Protein AF-A0A950QDT5-F1 (afdb_monomer)

Secondary structure (DSSP, 8-state):
--HHHHHHHHHHHHHHHHHHHHHHHHTTSS---HHHHHHHHHHHHHHHHHHHT-

Sequence (54 aa):
MQLGGERRHELSNLLTIALANVEAMIDGLAEPTQARLEAVADAIRRAAELIHET

pLDDT: mean 92.08, std 12.14, range [46.53, 98.62]

Structure (mmCIF, N/CA/C/O backbone):
data_AF-A0A950QDT5-F1
#
_entry.id   AF-A0A950QDT5-F1
#
loop_
_atom_site.group_PDB
_atom_site.id
_atom_site.type_symbol
_atom_site.label_atom_id
_atom_site.label_alt_id
_atom_site.label_comp_id
_atom_site.label_asym_id
_atom_site.label_entity_id
_atom_site.label_seq_id
_atom_site.pdbx_PDB_ins_code
_atom_site.Cartn_x
_atom_site.Cartn_y
_atom_site.Cartn_z
_atom_site.occupancy
_atom_site.B_iso_or_equiv
_atom_site.auth_seq_id
_atom_site.auth_comp_id
_atom_site.auth_asym_id
_atom_site.auth_atom_id
_atom_site.pdbx_PDB_model_num
ATOM 1 N N . MET A 1 1 ? -11.303 15.047 23.701 1.00 46.53 1 MET A N 1
ATOM 2 C CA . MET A 1 1 ? -10.75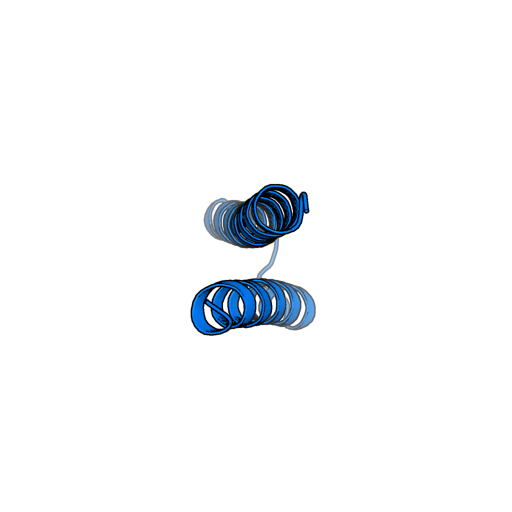3 13.790 23.149 1.00 46.53 1 MET A CA 1
ATOM 3 C C . MET A 1 1 ? -10.924 13.833 21.635 1.00 46.53 1 MET A C 1
ATOM 5 O O . MET A 1 1 ? -12.052 13.746 21.172 1.00 46.53 1 MET A O 1
ATOM 9 N N . GLN A 1 2 ? -9.843 14.056 20.880 1.00 58.91 2 GLN A N 1
ATOM 10 C CA . GLN A 1 2 ? -9.848 14.241 19.413 1.00 58.91 2 GLN A CA 1
ATOM 11 C C . GLN A 1 2 ? -9.351 12.989 18.656 1.00 58.91 2 GLN A C 1
ATOM 13 O O . GLN A 1 2 ? -9.018 13.040 17.480 1.00 58.91 2 GLN A O 1
ATOM 18 N N . LEU A 1 3 ? -9.363 11.829 19.319 1.00 61.12 3 LEU A N 1
ATOM 19 C CA . LEU A 1 3 ? -8.778 10.578 18.818 1.00 61.12 3 LEU A CA 1
ATOM 20 C C . LEU A 1 3 ? -9.479 10.035 17.559 1.00 61.12 3 LEU A C 1
ATOM 22 O O . LEU A 1 3 ? -8.847 9.427 16.702 1.00 61.12 3 LEU A O 1
ATOM 26 N N . GLY A 1 4 ? -10.785 10.279 17.404 1.00 73.00 4 GLY A N 1
ATOM 27 C CA . GLY A 1 4 ? -11.537 9.802 16.238 1.00 73.00 4 GLY A CA 1
ATOM 28 C C . GLY A 1 4 ? -11.223 10.551 14.936 1.00 73.00 4 GLY A C 1
ATOM 29 O O . GLY A 1 4 ? -11.408 9.995 13.857 1.00 73.00 4 GLY A O 1
ATOM 30 N N . GLY A 1 5 ? -10.763 11.805 15.019 1.00 82.00 5 GLY A N 1
ATOM 31 C CA . GLY A 1 5 ? -10.382 12.594 13.843 1.00 82.00 5 GLY A CA 1
ATOM 32 C C . GLY A 1 5 ? -9.027 12.166 13.286 1.00 82.00 5 GLY A C 1
ATOM 33 O O . GLY A 1 5 ? -8.902 11.934 12.087 1.00 82.00 5 GLY A O 1
ATOM 34 N N . GLU A 1 6 ? -8.051 11.988 14.174 1.00 86.56 6 GLU A N 1
ATOM 35 C CA . GLU A 1 6 ? -6.688 11.564 13.834 1.00 86.56 6 GLU A CA 1
ATOM 36 C C . GLU A 1 6 ? -6.666 10.153 13.237 1.00 86.56 6 GLU A C 1
ATOM 38 O O . GLU A 1 6 ? -6.059 9.945 12.192 1.00 86.56 6 GLU A O 1
ATOM 43 N N . ARG A 1 7 ? -7.419 9.203 13.813 1.00 88.31 7 ARG A N 1
ATOM 44 C CA . ARG A 1 7 ? -7.515 7.835 13.272 1.00 88.31 7 ARG A CA 1
ATOM 45 C C . ARG A 1 7 ? -8.109 7.786 11.867 1.00 88.31 7 ARG A C 1
ATOM 47 O O . ARG A 1 7 ? -7.594 7.078 11.010 1.00 88.31 7 ARG A O 1
ATOM 54 N N . ARG A 1 8 ? -9.183 8.545 11.609 1.00 90.12 8 ARG A N 1
ATOM 55 C CA . ARG A 1 8 ? -9.779 8.617 10.263 1.00 90.12 8 ARG A CA 1
ATOM 56 C C . ARG A 1 8 ? -8.831 9.257 9.256 1.00 90.12 8 ARG A C 1
ATOM 58 O O . ARG A 1 8 ? -8.791 8.820 8.110 1.00 90.12 8 ARG A O 1
ATOM 65 N N . HIS A 1 9 ? -8.093 10.282 9.677 1.00 93.38 9 HIS A N 1
ATOM 66 C CA . HIS A 1 9 ? -7.098 10.921 8.828 1.00 93.38 9 HIS A CA 1
ATOM 67 C C . HIS A 1 9 ? -5.964 9.953 8.469 1.00 93.38 9 HIS A C 1
ATOM 69 O O . HIS A 1 9 ? -5.659 9.802 7.289 1.00 93.38 9 HIS A O 1
ATOM 75 N N . GLU A 1 10 ? -5.416 9.234 9.452 1.00 95.00 10 GLU A N 1
ATOM 76 C CA . GLU A 1 10 ? -4.367 8.233 9.225 1.00 95.00 10 GLU A CA 1
ATOM 77 C C . GLU A 1 10 ? -4.860 7.089 8.326 1.00 95.00 10 GLU A C 1
ATOM 79 O O . GLU A 1 10 ? -4.186 6.730 7.363 1.00 95.00 10 GLU A O 1
ATOM 84 N N . LEU A 1 11 ? -6.073 6.574 8.562 1.00 95.44 11 LEU A N 1
ATOM 85 C CA . LEU A 1 11 ? -6.686 5.558 7.703 1.00 95.44 11 LEU A CA 1
ATOM 86 C C . LEU A 1 11 ? -6.802 6.042 6.250 1.00 95.44 11 LEU A C 1
ATOM 88 O O . LEU A 1 11 ? -6.415 5.335 5.321 1.00 95.44 11 LEU A O 1
ATOM 92 N N . SER A 1 12 ? -7.304 7.264 6.050 1.00 96.06 12 SER A N 1
ATOM 93 C CA . SER A 1 12 ? -7.417 7.863 4.718 1.00 96.06 12 SER A CA 1
ATOM 94 C C . SER A 1 12 ? -6.053 8.015 4.043 1.00 96.06 12 SER A C 1
ATOM 96 O O . SER A 1 12 ? -5.941 7.781 2.840 1.00 96.06 12 SER A O 1
ATOM 98 N N . ASN A 1 13 ? -5.022 8.400 4.796 1.00 97.31 13 ASN A N 1
ATOM 99 C CA . ASN A 1 13 ? -3.665 8.570 4.287 1.00 97.31 13 ASN A CA 1
ATOM 100 C C . ASN A 1 13 ? -3.067 7.234 3.817 1.00 97.31 13 ASN A C 1
ATOM 102 O O . ASN A 1 13 ? -2.609 7.130 2.680 1.00 97.31 13 ASN A O 1
ATOM 106 N N . LEU A 1 14 ? -3.149 6.189 4.648 1.00 97.75 14 LEU A N 1
ATOM 107 C CA . LEU A 1 14 ? -2.647 4.849 4.322 1.00 97.75 14 LEU A CA 1
ATOM 108 C C . LEU A 1 14 ? -3.307 4.285 3.057 1.00 97.75 14 LEU A C 1
ATOM 110 O O . LEU A 1 14 ? -2.616 3.795 2.162 1.00 97.75 14 LEU A O 1
ATOM 114 N N . LEU A 1 15 ? -4.633 4.411 2.949 1.00 97.38 15 LEU A N 1
ATOM 115 C CA . LEU A 1 15 ? -5.378 3.950 1.775 1.00 97.38 15 LEU A CA 1
ATOM 116 C C . LEU A 1 15 ? -5.028 4.748 0.513 1.00 97.38 15 LEU A C 1
ATOM 118 O O . LEU A 1 15 ? -4.889 4.157 -0.556 1.00 97.38 15 LEU A O 1
ATOM 122 N N . THR A 1 16 ? -4.832 6.064 0.632 1.00 98.00 16 THR A N 1
ATOM 123 C CA . THR A 1 16 ? -4.431 6.920 -0.500 1.00 98.00 16 THR A CA 1
ATOM 124 C C . THR A 1 16 ? -3.055 6.521 -1.030 1.00 98.00 16 THR A C 1
ATOM 126 O O . THR A 1 16 ? -2.874 6.383 -2.237 1.00 98.00 16 THR A O 1
ATOM 129 N N . ILE A 1 17 ? -2.088 6.283 -0.138 1.00 96.44 17 ILE A N 1
ATOM 130 C CA . ILE A 1 17 ? -0.729 5.867 -0.514 1.00 96.44 17 ILE A CA 1
ATOM 131 C C . ILE A 1 17 ? -0.743 4.491 -1.184 1.00 96.44 17 ILE A C 1
ATOM 133 O O . ILE A 1 17 ? -0.079 4.297 -2.207 1.00 96.44 17 ILE A O 1
ATOM 137 N N . ALA A 1 18 ? -1.489 3.536 -0.621 1.00 98.19 18 ALA A N 1
ATOM 138 C CA . ALA A 1 18 ? -1.612 2.200 -1.190 1.00 98.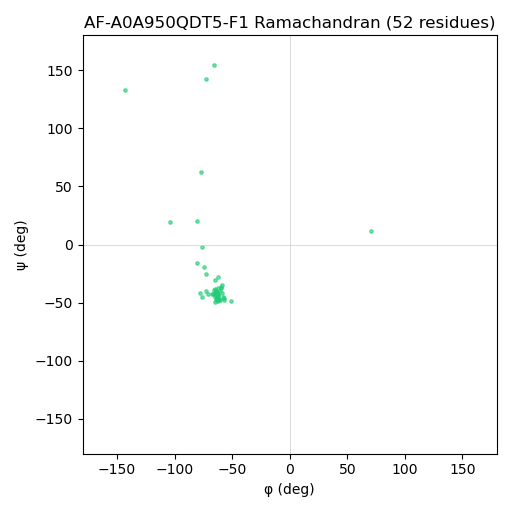19 18 ALA A CA 1
ATOM 139 C C . ALA A 1 18 ? -2.226 2.253 -2.597 1.00 98.19 18 ALA A C 1
ATOM 141 O O . ALA A 1 18 ? -1.668 1.669 -3.526 1.00 98.19 18 ALA A O 1
ATOM 142 N N . LEU A 1 19 ? -3.320 3.004 -2.766 1.00 98.38 19 LEU A N 1
ATOM 143 C CA . LEU A 1 19 ? -3.999 3.153 -4.052 1.00 98.38 19 LEU A CA 1
ATOM 144 C C . LEU A 1 19 ? -3.097 3.812 -5.100 1.00 98.38 19 LEU A C 1
ATOM 1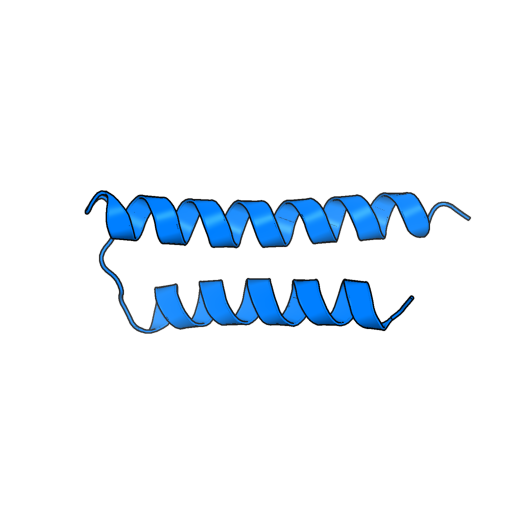46 O O . LEU A 1 19 ? -2.924 3.247 -6.174 1.00 98.38 19 LEU A O 1
ATOM 150 N N . ALA A 1 20 ? -2.442 4.926 -4.763 1.00 98.00 20 ALA A N 1
ATOM 151 C CA . ALA A 1 20 ? -1.556 5.630 -5.689 1.00 98.00 20 ALA A CA 1
ATOM 152 C C . ALA A 1 20 ? -0.396 4.746 -6.183 1.00 98.00 20 ALA A C 1
ATOM 154 O O . ALA A 1 20 ? -0.005 4.816 -7.347 1.00 98.00 20 ALA A O 1
ATOM 155 N N . ASN A 1 21 ? 0.152 3.882 -5.319 1.00 98.12 21 ASN A N 1
ATOM 156 C CA . ASN A 1 21 ? 1.172 2.920 -5.739 1.00 98.12 21 ASN A CA 1
ATOM 157 C C . ASN A 1 21 ? 0.600 1.862 -6.689 1.00 98.12 21 ASN A C 1
ATOM 159 O O . ASN A 1 21 ? 1.254 1.521 -7.671 1.00 98.12 21 ASN A O 1
ATOM 163 N N . VAL A 1 22 ? -0.595 1.334 -6.405 1.00 98.50 22 VAL A N 1
ATOM 164 C CA . VAL A 1 22 ? -1.260 0.346 -7.269 1.00 98.50 22 VAL A CA 1
ATOM 165 C C . VAL A 1 22 ? -1.575 0.939 -8.639 1.00 98.50 22 VAL A C 1
ATOM 167 O O . VAL A 1 22 ? -1.242 0.320 -9.644 1.00 98.50 22 VAL A O 1
ATOM 170 N N . GLU A 1 23 ? -2.136 2.145 -8.689 1.00 98.62 23 GLU A N 1
ATOM 171 C CA . GLU A 1 23 ? -2.432 2.858 -9.936 1.00 98.62 23 GLU A CA 1
ATOM 172 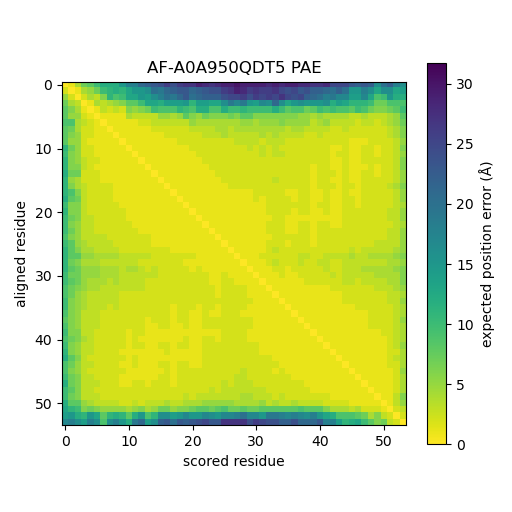C C . GLU A 1 23 ? -1.156 3.117 -10.739 1.00 98.62 23 GLU A C 1
ATOM 174 O O . GLU A 1 23 ? -1.082 2.743 -11.905 1.00 98.62 23 GLU A O 1
ATOM 179 N N . ALA A 1 24 ? -0.094 3.618 -10.099 1.00 98.44 24 ALA A N 1
ATOM 180 C CA . ALA A 1 24 ? 1.189 3.816 -10.768 1.00 98.44 24 ALA A CA 1
ATOM 181 C C . ALA A 1 24 ? 1.773 2.511 -11.342 1.00 98.44 24 ALA A C 1
ATOM 183 O O . ALA A 1 24 ? 2.417 2.538 -12.392 1.00 98.44 24 ALA A O 1
ATOM 184 N N . MET A 1 25 ? 1.563 1.369 -10.676 1.00 98.38 25 MET A N 1
ATOM 185 C CA . MET A 1 25 ? 1.987 0.060 -11.187 1.00 98.38 25 MET A CA 1
ATOM 186 C C . MET A 1 25 ? 1.120 -0.428 -12.353 1.00 98.38 25 MET A C 1
ATOM 188 O O . MET A 1 25 ? 1.657 -0.976 -13.314 1.00 98.38 25 MET A O 1
ATOM 192 N N . ILE A 1 26 ? -0.197 -0.216 -12.296 1.00 98.44 26 ILE A N 1
ATOM 193 C CA . ILE A 1 26 ? -1.135 -0.561 -13.376 1.00 98.44 26 ILE A CA 1
ATOM 194 C C . ILE A 1 26 ? -0.849 0.272 -14.630 1.00 98.44 26 ILE A C 1
ATOM 196 O O . ILE A 1 26 ? -0.800 -0.275 -15.731 1.00 98.44 26 ILE A O 1
ATOM 200 N N . ASP A 1 27 ? -0.592 1.567 -14.455 1.00 98.44 27 ASP A N 1
ATOM 201 C CA . ASP A 1 27 ? -0.315 2.509 -15.542 1.00 98.44 27 ASP A CA 1
ATOM 202 C C . ASP A 1 27 ? 1.108 2.364 -16.113 1.00 98.44 27 ASP A C 1
ATOM 204 O O . ASP A 1 27 ? 1.487 3.068 -17.050 1.00 98.44 27 ASP A O 1
ATOM 208 N N . GLY A 1 28 ? 1.928 1.467 -15.549 1.00 97.81 28 GLY A N 1
ATOM 209 C CA . GLY A 1 28 ? 3.318 1.257 -15.961 1.00 97.81 28 GLY A CA 1
ATOM 210 C C . GLY A 1 28 ? 4.264 2.408 -15.596 1.00 97.81 28 GLY A C 1
ATOM 211 O O . GLY A 1 28 ? 5.402 2.437 -16.060 1.00 97.81 28 GLY A O 1
ATOM 212 N N . LEU A 1 29 ? 3.823 3.347 -14.753 1.00 98.31 29 LEU A N 1
ATOM 213 C CA . LEU A 1 29 ? 4.630 4.459 -14.237 1.00 98.31 29 LEU A CA 1
ATOM 214 C C . LEU A 1 29 ? 5.631 4.000 -13.164 1.00 98.31 29 LEU A C 1
ATOM 216 O O . LEU A 1 29 ? 6.602 4.699 -12.869 1.00 98.31 29 LEU A O 1
ATOM 220 N N . ALA A 1 30 ? 5.391 2.833 -12.567 1.00 97.44 30 ALA A N 1
ATOM 221 C CA . ALA A 1 30 ? 6.198 2.251 -11.509 1.00 97.44 30 ALA A CA 1
ATOM 222 C C . ALA A 1 30 ? 6.291 0.722 -11.655 1.00 97.44 30 ALA A C 1
ATOM 224 O O . ALA A 1 30 ? 5.286 0.041 -11.803 1.00 97.44 30 ALA A O 1
ATOM 225 N N . GLU A 1 31 ? 7.490 0.146 -11.545 1.00 97.88 31 GLU A N 1
ATOM 226 C CA . GLU A 1 31 ? 7.646 -1.318 -11.567 1.00 97.88 31 GLU A CA 1
ATOM 227 C C . GLU A 1 31 ? 7.145 -1.987 -10.269 1.00 97.88 31 GLU A C 1
ATOM 229 O O . GLU A 1 31 ? 7.401 -1.476 -9.178 1.00 97.88 31 GLU A O 1
ATOM 234 N N . PRO A 1 32 ? 6.508 -3.164 -10.309 1.00 97.50 32 PRO A N 1
ATOM 235 C CA . PRO A 1 32 ? 6.079 -3.882 -9.108 1.00 97.50 32 PRO A CA 1
ATOM 236 C C . PRO A 1 32 ? 7.252 -4.602 -8.419 1.00 97.50 32 PRO A C 1
ATOM 238 O O . PRO A 1 32 ? 7.290 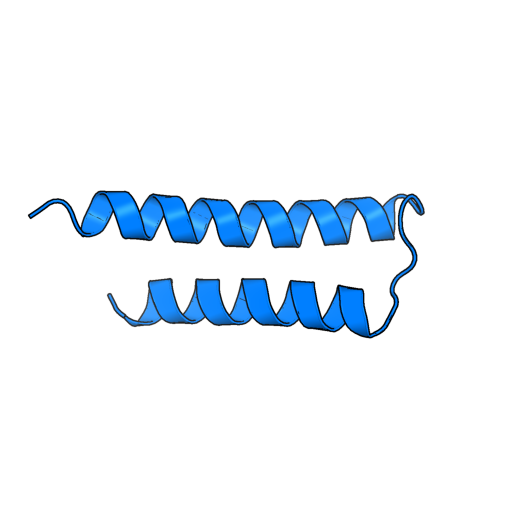-5.827 -8.315 1.00 97.50 32 PRO A O 1
ATOM 241 N N . THR A 1 33 ? 8.244 -3.843 -7.955 1.00 98.19 33 THR A N 1
ATOM 242 C CA . THR A 1 33 ? 9.375 -4.384 -7.195 1.00 98.19 33 THR A CA 1
ATOM 243 C C . THR A 1 33 ? 8.903 -4.933 -5.852 1.00 98.19 33 THR A C 1
ATOM 245 O O . THR A 1 33 ? 7.917 -4.460 -5.285 1.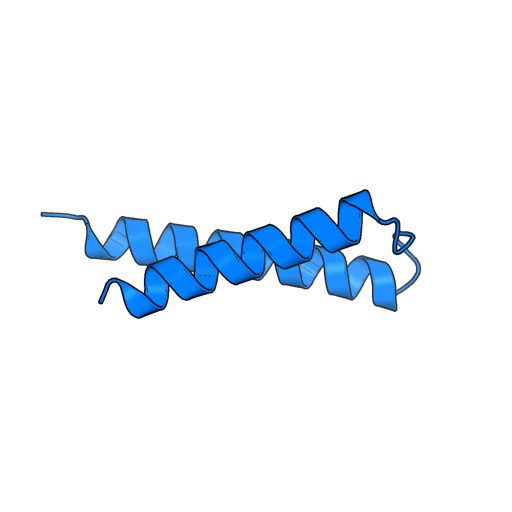00 98.19 33 THR A O 1
ATOM 248 N N . GLN A 1 34 ? 9.649 -5.891 -5.295 1.00 98.06 34 GLN A N 1
ATOM 249 C CA . GLN A 1 34 ? 9.347 -6.463 -3.981 1.00 98.06 34 GLN A CA 1
ATOM 250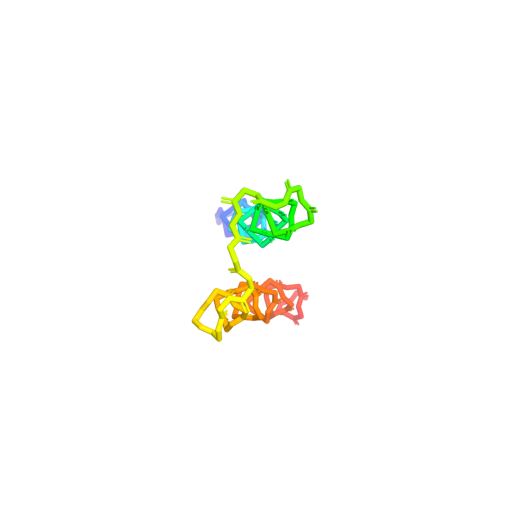 C C . GLN A 1 34 ? 9.150 -5.377 -2.911 1.00 98.06 34 GLN A C 1
ATOM 252 O O . GLN A 1 34 ? 8.129 -5.378 -2.235 1.00 98.06 34 GLN A O 1
ATOM 257 N N . ALA A 1 35 ? 10.062 -4.405 -2.823 1.00 97.19 35 ALA A N 1
ATOM 258 C CA . ALA A 1 35 ? 9.973 -3.319 -1.847 1.00 97.19 35 ALA A CA 1
ATOM 259 C C . ALA A 1 35 ? 8.688 -2.480 -1.996 1.00 97.19 35 ALA A C 1
ATOM 261 O O . ALA A 1 35 ? 8.094 -2.066 -1.002 1.00 97.19 35 ALA A O 1
ATOM 262 N N . ARG A 1 36 ? 8.227 -2.238 -3.231 1.00 97.19 36 ARG A N 1
ATOM 263 C CA . ARG A 1 36 ? 6.988 -1.487 -3.484 1.00 97.19 36 ARG A CA 1
ATOM 264 C C . ARG A 1 36 ? 5.758 -2.299 -3.089 1.00 97.19 36 ARG A C 1
ATOM 266 O O . ARG A 1 36 ? 4.852 -1.763 -2.456 1.00 97.19 36 ARG A O 1
ATOM 273 N N . LEU A 1 37 ? 5.745 -3.589 -3.417 1.00 98.38 37 LEU A N 1
ATOM 274 C CA . LEU A 1 37 ? 4.670 -4.500 -3.021 1.00 98.38 37 LEU A CA 1
ATOM 275 C C . LEU A 1 37 ? 4.600 -4.664 -1.496 1.00 98.38 37 LEU A C 1
ATOM 277 O O . LEU A 1 37 ? 3.509 -4.657 -0.932 1.00 98.38 37 LEU A O 1
ATOM 281 N N . GLU A 1 38 ? 5.749 -4.747 -0.822 1.00 98.31 38 GLU A N 1
ATOM 282 C CA . GLU A 1 38 ? 5.839 -4.781 0.641 1.00 98.31 38 GLU A CA 1
ATOM 283 C C . GLU A 1 38 ? 5.298 -3.494 1.270 1.00 98.31 38 GLU A C 1
ATOM 285 O O . GLU A 1 38 ? 4.511 -3.574 2.211 1.00 98.31 38 GLU A O 1
ATOM 290 N N . ALA A 1 39 ? 5.629 -2.322 0.720 1.00 96.94 39 ALA A N 1
ATOM 291 C CA . ALA A 1 39 ? 5.103 -1.043 1.199 1.00 96.94 39 ALA A CA 1
ATOM 292 C C . ALA A 1 39 ? 3.576 -0.925 1.031 1.00 96.94 39 ALA A C 1
ATOM 294 O O . ALA A 1 39 ? 2.887 -0.462 1.940 1.00 96.94 39 ALA A O 1
ATOM 295 N N . VAL A 1 40 ? 3.027 -1.377 -0.104 1.00 98.44 40 VAL A N 1
ATOM 296 C CA . VAL A 1 40 ? 1.568 -1.430 -0.318 1.00 98.44 40 VAL A CA 1
ATOM 297 C C . VAL A 1 40 ? 0.911 -2.381 0.684 1.00 98.44 40 VAL A C 1
ATOM 299 O O . VAL A 1 40 ? -0.093 -2.028 1.302 1.00 98.44 40 VAL A O 1
ATOM 302 N N . ALA A 1 41 ? 1.482 -3.572 0.882 1.00 98.3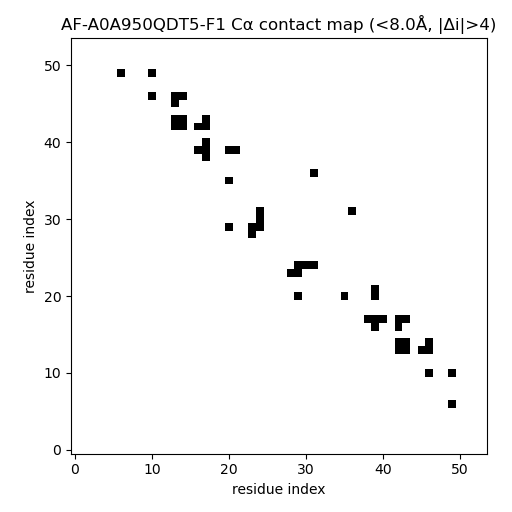8 41 ALA A N 1
ATOM 303 C CA . ALA A 1 41 ? 0.960 -4.549 1.831 1.00 98.38 41 ALA A CA 1
ATOM 304 C C . ALA A 1 41 ? 1.000 -4.035 3.281 1.00 98.38 41 ALA A C 1
ATOM 306 O O . ALA A 1 41 ? 0.038 -4.243 4.020 1.00 98.38 41 ALA A O 1
ATOM 307 N N . ASP A 1 42 ? 2.074 -3.352 3.681 1.00 98.12 42 ASP A N 1
ATOM 308 C CA . ASP A 1 42 ? 2.201 -2.732 5.004 1.00 98.12 42 ASP A CA 1
ATOM 309 C C . ASP A 1 42 ? 1.136 -1.652 5.227 1.00 98.12 42 ASP A C 1
ATOM 311 O O . ASP A 1 42 ? 0.409 -1.691 6.221 1.00 98.12 42 ASP A O 1
ATOM 315 N N . ALA A 1 43 ? 0.952 -0.750 4.256 1.00 97.94 43 ALA A N 1
ATOM 316 C CA . ALA A 1 43 ? -0.066 0.295 4.334 1.00 97.94 43 ALA A CA 1
ATOM 317 C C . ALA A 1 43 ? -1.483 -0.286 4.495 1.00 97.94 43 ALA A C 1
ATOM 319 O O . ALA A 1 43 ? -2.264 0.199 5.317 1.00 97.94 43 ALA A O 1
ATOM 320 N N . ILE A 1 44 ? -1.803 -1.360 3.764 1.00 97.94 44 ILE A N 1
ATOM 321 C CA . ILE A 1 44 ? -3.097 -2.050 3.867 1.00 97.94 44 ILE A CA 1
ATOM 322 C C . ILE A 1 44 ? -3.264 -2.732 5.233 1.00 97.94 44 ILE A C 1
ATOM 324 O O . ILE A 1 44 ? -4.338 -2.642 5.826 1.00 97.94 44 ILE A O 1
ATOM 328 N N . ARG A 1 45 ? -2.225 -3.394 5.760 1.00 97.69 45 ARG A N 1
ATOM 329 C CA . ARG A 1 45 ? -2.280 -4.036 7.088 1.00 97.69 45 ARG A CA 1
ATOM 330 C C . ARG A 1 45 ? -2.519 -3.015 8.194 1.00 97.69 45 ARG A C 1
ATOM 332 O O . ARG A 1 45 ? -3.437 -3.196 8.987 1.00 97.69 45 ARG A O 1
ATOM 339 N N . ARG A 1 46 ? -1.777 -1.907 8.184 1.00 96.19 46 ARG A N 1
ATOM 340 C CA . ARG A 1 46 ? -1.951 -0.811 9.149 1.00 96.19 46 ARG A CA 1
ATOM 341 C C . ARG A 1 46 ? -3.337 -0.172 9.047 1.00 96.19 46 ARG A C 1
ATOM 343 O O . ARG A 1 46 ? -3.947 0.158 10.060 1.00 96.19 46 ARG A O 1
ATOM 350 N N . ALA A 1 47 ? -3.875 -0.034 7.834 1.00 95.62 47 ALA A N 1
ATOM 351 C CA . ALA A 1 47 ? -5.247 0.426 7.635 1.00 95.62 47 ALA A CA 1
ATOM 352 C C . ALA A 1 47 ? -6.271 -0.549 8.247 1.00 95.62 47 ALA A C 1
ATOM 354 O O . ALA A 1 47 ? -7.219 -0.111 8.897 1.00 95.62 47 ALA A O 1
ATOM 355 N N . ALA A 1 48 ? -6.070 -1.861 8.087 1.00 95.12 48 ALA A N 1
ATOM 356 C CA . ALA A 1 48 ? -6.935 -2.876 8.684 1.00 95.12 48 ALA A CA 1
ATOM 357 C C . ALA A 1 48 ? -6.881 -2.856 10.222 1.00 95.12 48 ALA A C 1
ATOM 359 O O . ALA A 1 48 ? -7.925 -2.931 10.867 1.00 95.12 48 ALA A O 1
ATOM 360 N N . GLU A 1 49 ? -5.697 -2.692 10.815 1.00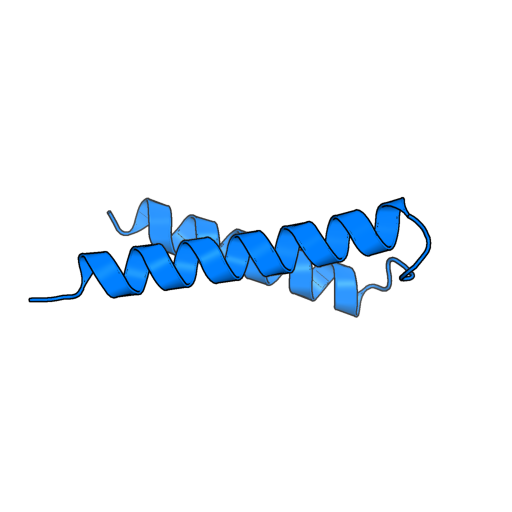 94.62 49 GLU A N 1
ATOM 361 C CA . GLU A 1 49 ? -5.528 -2.546 12.269 1.00 94.62 49 GLU A CA 1
ATOM 362 C C . GLU A 1 49 ? -6.338 -1.360 12.813 1.00 94.62 49 GLU A C 1
ATOM 364 O O . GLU A 1 49 ? -7.112 -1.520 13.755 1.00 94.62 49 GLU A O 1
ATOM 369 N N . LEU A 1 50 ? -6.274 -0.198 12.152 1.00 92.56 50 LEU A N 1
ATOM 370 C CA . LEU A 1 50 ? -7.041 0.989 12.552 1.00 92.56 50 LEU A CA 1
ATOM 371 C C . LEU A 1 50 ? -8.563 0.794 12.490 1.00 92.56 50 LEU A C 1
ATOM 373 O O . LEU A 1 50 ? -9.292 1.465 13.222 1.00 92.56 50 LEU A O 1
ATOM 377 N N . ILE A 1 51 ? -9.042 -0.091 11.613 1.00 90.75 51 ILE A N 1
ATOM 378 C CA . ILE A 1 51 ? -10.461 -0.453 11.512 1.00 90.75 51 ILE A CA 1
ATOM 379 C C . ILE A 1 51 ? -10.842 -1.431 12.629 1.00 90.75 51 ILE A C 1
ATOM 381 O O . ILE A 1 51 ? -11.906 -1.290 13.220 1.00 90.75 51 ILE A O 1
ATOM 385 N N . HIS A 1 52 ? -9.996 -2.413 12.938 1.00 85.38 52 HIS A N 1
ATOM 386 C CA . HIS A 1 52 ? -10.299 -3.442 13.937 1.00 85.38 52 HIS A CA 1
ATOM 387 C C . HIS A 1 52 ? -10.073 -2.999 15.393 1.00 85.38 52 HIS A C 1
ATOM 389 O O . HIS A 1 52 ? -10.612 -3.625 16.300 1.00 85.38 52 HIS A O 1
ATOM 395 N N . GLU A 1 53 ? -9.343 -1.908 15.633 1.00 72.00 53 GLU A N 1
ATOM 396 C CA . GLU A 1 53 ? -9.237 -1.244 16.944 1.00 72.00 53 GLU A CA 1
ATOM 397 C C . GLU A 1 53 ? -10.439 -0.321 17.280 1.00 72.00 53 GLU A C 1
ATOM 399 O O . GLU A 1 53 ? -10.321 0.585 18.122 1.00 72.00 53 GLU A O 1
ATOM 404 N N . THR A 1 54 ? -11.589 -0.513 16.614 1.00 51.56 54 THR A N 1
ATOM 405 C CA . THR A 1 54 ? -12.862 0.198 16.870 1.00 51.56 54 THR A CA 1
ATOM 406 C C . THR A 1 54 ? -13.934 -0.713 17.445 1.00 51.56 54 THR A C 1
ATOM 408 O O . THR A 1 54 ? -14.751 -0.178 18.230 1.00 51.56 54 THR A O 1
#

Mean predicted aligned error: 4.02 Å

Radius of gyration: 12.89 Å; Cα contacts (8 Å, |Δi|>4): 27; chains: 1; bounding box: 23×21×39 Å

Solvent-accessible surface area (backbone atoms only — not comparable to full-atom values): 3059 Å² total; per-residue (Å²): 136,68,63,72,59,55,52,52,52,51,40,52,49,30,51,50,54,30,49,53,53,51,49,32,38,74,72,66,77,37,79,88,41,69,71,54,52,50,50,35,52,48,30,50,51,56,35,49,49,66,60,73,77,110

Nearest PDB structures (foldseek):
  6msq-assembly2_B  TM=7.006E-01  e=1.941E+00  synthetic construct
  3okq-assembly1_A-2  TM=4.469E-01  e=1.007E+00  Saccharomyces cerevisiae
  3txq-assembly1_D  TM=5.448E-01  e=8.771E+00  Biquartavirus 44RR2

Foldseek 3Di:
DCVVVVLVVLLVVLVVLLVVLVVCCVVVVDPPDPVSVVSSVVSVVVSVVSVVVD